Protein AF-A0A7L4HD70-F1 (afdb_monomer)

Solvent-accessible surface area (backbone atoms only — not comparable to full-atom values): 4423 Å² total; per-residue (Å²): 119,68,66,59,47,42,56,49,49,54,51,50,52,53,53,49,39,51,54,29,49,78,69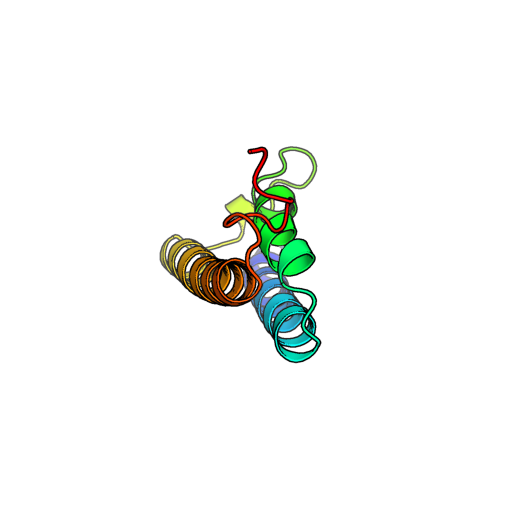,68,38,32,48,63,38,50,49,46,53,56,59,33,69,26,79,91,73,44,45,54,78,45,47,53,72,67,54,50,52,50,49,54,53,56,39,50,55,33,22,51,60,26,42,77,67,71,25,32,69,72,56,45,77,63,85,127

Structure (mmCIF, N/CA/C/O backbone):
data_AF-A0A7L4HD70-F1
#
_entry.id   AF-A0A7L4HD70-F1
#
loop_
_atom_site.group_PDB
_atom_site.id
_atom_site.type_symbol
_atom_site.label_atom_id
_atom_site.label_alt_id
_atom_site.label_comp_id
_atom_site.label_asym_id
_atom_site.label_entity_id
_atom_site.label_seq_id
_atom_site.pdbx_PDB_ins_code
_atom_site.Cartn_x
_atom_site.Cartn_y
_atom_site.Cartn_z
_atom_site.occupancy
_atom_site.B_iso_or_equiv
_atom_site.auth_seq_id
_atom_site.auth_comp_id
_atom_site.auth_asym_id
_atom_site.auth_atom_id
_atom_site.pdbx_PDB_model_num
ATOM 1 N N . MET A 1 1 ? -23.701 -0.377 9.578 1.00 65.81 1 MET A N 1
ATOM 2 C CA . MET A 1 1 ? -22.963 -0.188 8.300 1.00 65.81 1 MET A CA 1
ATOM 3 C C . MET A 1 1 ? -21.430 -0.191 8.442 1.00 65.81 1 MET A C 1
ATOM 5 O O . MET A 1 1 ? -20.752 -0.252 7.426 1.00 65.81 1 MET A O 1
ATOM 9 N N . ILE A 1 2 ? -20.854 -0.182 9.656 1.00 86.31 2 ILE A N 1
ATOM 10 C CA . ILE A 1 2 ? -19.387 -0.178 9.869 1.00 86.31 2 ILE A CA 1
ATOM 11 C C . ILE A 1 2 ? -18.729 -1.500 9.438 1.00 86.31 2 ILE A C 1
ATOM 13 O O . ILE A 1 2 ? -17.673 -1.486 8.814 1.00 86.31 2 ILE A O 1
ATOM 17 N N . LEU A 1 3 ? -19.373 -2.637 9.723 1.00 92.50 3 LEU A N 1
ATOM 18 C CA . LEU A 1 3 ? -18.833 -3.965 9.414 1.00 92.50 3 LEU A CA 1
ATOM 19 C C . LEU A 1 3 ? -18.629 -4.184 7.906 1.00 92.50 3 LEU A C 1
ATOM 21 O O . LEU A 1 3 ? -17.591 -4.688 7.499 1.00 92.50 3 LEU A O 1
ATOM 25 N N . LEU A 1 4 ? -19.572 -3.716 7.079 1.00 96.19 4 LEU A N 1
ATOM 26 C CA . LEU A 1 4 ? -19.451 -3.782 5.619 1.00 96.19 4 LEU A CA 1
ATOM 27 C C . LEU A 1 4 ? -18.213 -3.039 5.117 1.00 96.19 4 LEU A C 1
AT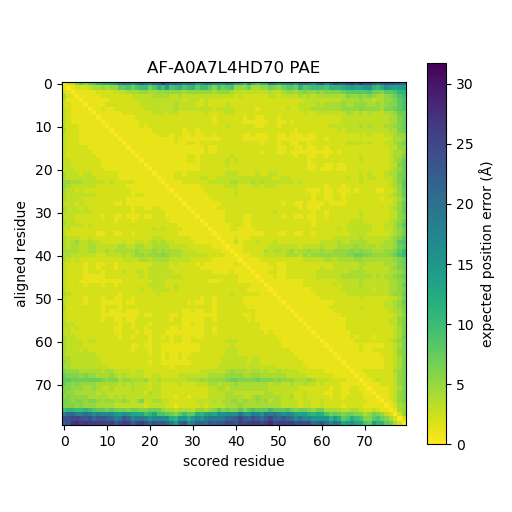OM 29 O O . LEU A 1 4 ? -17.518 -3.532 4.242 1.00 96.19 4 LEU A O 1
ATOM 33 N N . ARG A 1 5 ? -17.894 -1.875 5.696 1.00 95.25 5 ARG A N 1
ATOM 34 C CA . ARG A 1 5 ? -16.698 -1.118 5.308 1.00 95.25 5 ARG A CA 1
ATOM 35 C C . ARG A 1 5 ? -15.415 -1.872 5.651 1.00 95.25 5 ARG A C 1
ATOM 37 O O . ARG A 1 5 ? -14.517 -1.902 4.822 1.00 95.25 5 ARG A O 1
ATOM 44 N N . LYS A 1 6 ? -15.356 -2.499 6.830 1.00 95.00 6 LYS A N 1
ATOM 45 C CA . LYS A 1 6 ? -14.203 -3.303 7.269 1.00 95.00 6 LYS A CA 1
ATOM 46 C C . LYS A 1 6 ? -14.009 -4.580 6.448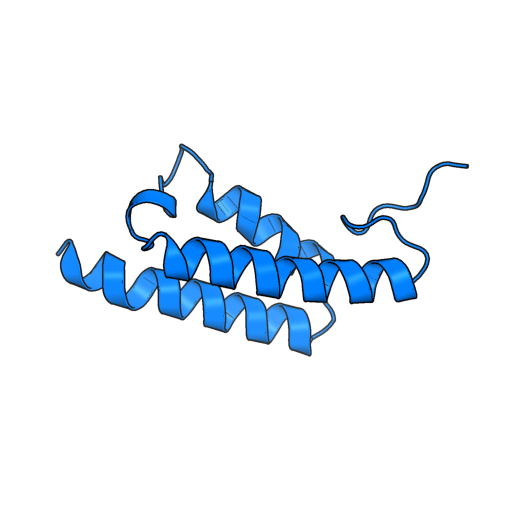 1.00 95.00 6 LYS A C 1
ATOM 48 O O . LYS A 1 6 ? -12.887 -5.020 6.291 1.00 95.00 6 LYS A O 1
ATOM 53 N N . LEU A 1 7 ? -15.081 -5.160 5.910 1.00 94.44 7 LEU A N 1
ATOM 54 C CA . LEU A 1 7 ? -14.990 -6.336 5.038 1.00 94.44 7 LEU A CA 1
ATOM 55 C C . LEU A 1 7 ? -14.681 -5.953 3.589 1.00 94.44 7 LEU A C 1
ATOM 57 O O . LEU A 1 7 ? -13.782 -6.507 2.971 1.00 94.44 7 LEU A O 1
ATOM 61 N N . CYS A 1 8 ? -15.435 -5.013 3.024 1.00 96.25 8 CYS A N 1
ATOM 62 C CA . CYS A 1 8 ? -15.407 -4.766 1.588 1.00 96.25 8 CYS A CA 1
ATOM 63 C C . CYS A 1 8 ? -14.276 -3.827 1.161 1.00 96.25 8 CYS A C 1
ATOM 65 O O . CYS A 1 8 ? -13.718 -4.031 0.089 1.00 96.25 8 CYS A O 1
ATOM 67 N N . LEU A 1 9 ? -13.928 -2.802 1.951 1.00 96.50 9 LEU A N 1
ATOM 68 C CA . LEU A 1 9 ? -12.937 -1.810 1.513 1.00 96.50 9 LEU A CA 1
ATOM 69 C C . LEU A 1 9 ? -11.507 -2.367 1.482 1.00 96.50 9 LEU A C 1
ATOM 71 O O . LEU A 1 9 ? -10.845 -2.145 0.467 1.00 96.50 9 LEU A O 1
ATOM 75 N N . PRO A 1 10 ? -11.028 -3.125 2.492 1.00 97.31 10 PRO A N 1
ATOM 76 C CA . PRO A 1 10 ? -9.733 -3.792 2.385 1.00 97.31 10 PRO A CA 1
ATOM 77 C C . PRO A 1 10 ? -9.688 -4.764 1.207 1.00 97.31 10 PRO A C 1
ATOM 79 O O . PRO A 1 10 ? -8.759 -4.707 0.404 1.00 97.31 10 PRO A O 1
ATOM 82 N N . VAL A 1 11 ? -10.734 -5.580 1.026 1.00 97.12 11 VAL A N 1
ATOM 83 C CA . VAL A 1 11 ? -10.838 -6.516 -0.107 1.00 97.12 11 VAL A CA 1
ATOM 84 C C . VAL A 1 11 ? -10.765 -5.785 -1.449 1.00 97.12 11 VAL A C 1
ATOM 86 O O . VAL A 1 11 ? -9.985 -6.177 -2.312 1.00 97.12 11 VAL A O 1
ATOM 89 N N . MET A 1 12 ? -11.519 -4.698 -1.626 1.00 97.62 12 MET A N 1
ATOM 90 C CA . MET A 1 12 ? -11.471 -3.891 -2.849 1.00 97.62 12 MET A CA 1
ATOM 91 C C . MET A 1 12 ? -10.093 -3.264 -3.076 1.00 97.62 12 MET A C 1
ATOM 93 O O . MET A 1 12 ? -9.624 -3.245 -4.208 1.00 97.62 12 MET A O 1
ATOM 97 N N . CYS A 1 13 ? -9.428 -2.785 -2.021 1.00 97.75 13 CYS A N 1
ATOM 98 C CA . CYS A 1 13 ? -8.081 -2.225 -2.118 1.00 97.75 13 CYS A CA 1
ATOM 99 C C . CYS A 1 13 ? -7.062 -3.275 -2.585 1.00 97.75 13 CYS A C 1
ATOM 101 O O . CYS A 1 13 ? -6.282 -3.003 -3.496 1.00 97.75 13 CYS A O 1
ATOM 103 N N . PHE A 1 14 ? -7.114 -4.492 -2.035 1.00 98.19 14 PHE A N 1
ATOM 104 C CA . PHE A 1 14 ? -6.244 -5.584 -2.474 1.00 98.19 14 PHE A CA 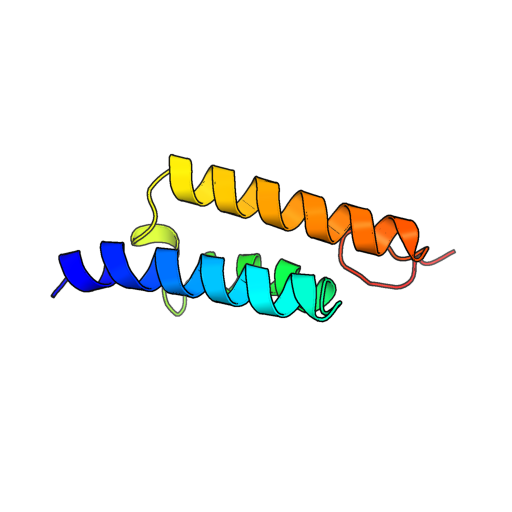1
ATOM 105 C C . PHE A 1 14 ? -6.533 -6.029 -3.908 1.00 98.19 14 PHE A C 1
ATOM 107 O O . PHE A 1 14 ? -5.595 -6.236 -4.671 1.00 98.19 14 PHE A O 1
ATOM 114 N N . LEU A 1 15 ? -7.807 -6.134 -4.297 1.00 98.25 15 LEU A N 1
ATOM 115 C CA . LEU A 1 15 ? -8.179 -6.457 -5.677 1.00 98.25 15 LEU A CA 1
ATOM 116 C C . LEU A 1 15 ? -7.693 -5.385 -6.656 1.00 98.25 15 LEU A C 1
ATOM 118 O O . LEU A 1 15 ? -7.154 -5.717 -7.709 1.00 98.25 15 LEU A O 1
ATOM 122 N N . LEU A 1 16 ? -7.837 -4.107 -6.296 1.00 98.19 16 LEU A N 1
ATOM 123 C CA . LEU A 1 16 ? -7.339 -2.998 -7.102 1.00 98.19 16 LEU A CA 1
ATOM 124 C C . LEU A 1 16 ? -5.815 -3.058 -7.246 1.00 98.19 16 LEU A C 1
ATOM 126 O O . LEU A 1 16 ? -5.319 -2.935 -8.362 1.00 98.19 16 LEU A O 1
ATOM 130 N N . HIS A 1 17 ? -5.083 -3.319 -6.156 1.00 98.38 17 HIS A N 1
ATOM 131 C CA . HIS A 1 17 ? -3.639 -3.548 -6.220 1.00 98.38 17 HIS A CA 1
ATOM 132 C C . HIS A 1 17 ? -3.292 -4.686 -7.188 1.00 98.38 17 HIS A C 1
ATOM 134 O O . HIS A 1 17 ? -2.418 -4.517 -8.029 1.00 98.38 17 HIS A O 1
ATOM 140 N N . THR A 1 18 ? -3.977 -5.833 -7.106 1.00 98.12 18 THR A N 1
ATOM 141 C CA . THR A 1 18 ? -3.748 -6.955 -8.028 1.00 98.12 18 THR A CA 1
ATOM 142 C C . THR A 1 18 ? -3.952 -6.538 -9.483 1.00 98.12 18 THR A C 1
ATOM 144 O O . THR A 1 18 ? -3.097 -6.827 -10.310 1.00 98.12 18 THR A O 1
ATOM 147 N N . VAL A 1 19 ? -5.033 -5.820 -9.803 1.00 98.44 19 VAL A N 1
ATOM 148 C CA . VAL A 1 19 ? -5.294 -5.352 -11.175 1.00 98.44 19 VAL A CA 1
ATOM 149 C C . VAL A 1 19 ? -4.205 -4.392 -11.658 1.00 98.44 19 VAL A C 1
ATOM 151 O O . VAL A 1 19 ? -3.689 -4.562 -12.762 1.00 98.44 19 VAL A O 1
ATOM 154 N N . LEU A 1 20 ? -3.831 -3.401 -10.846 1.00 98.06 20 LEU A N 1
ATOM 155 C CA . LEU A 1 20 ? -2.793 -2.431 -11.204 1.00 98.06 20 LEU A CA 1
ATOM 156 C C . LEU A 1 20 ? -1.438 -3.119 -11.408 1.00 98.06 20 LEU A C 1
ATOM 158 O O . LEU A 1 20 ? -0.806 -2.929 -12.444 1.00 98.06 20 LEU A O 1
ATOM 162 N N . HIS A 1 21 ? -1.042 -3.997 -10.485 1.00 97.75 21 HIS A N 1
ATOM 163 C CA . HIS A 1 21 ? 0.219 -4.728 -10.567 1.00 97.75 21 HIS A CA 1
ATOM 164 C C . HIS A 1 21 ? 0.255 -5.662 -11.784 1.00 97.75 21 HIS A C 1
ATOM 166 O O . HIS A 1 21 ? 1.203 -5.631 -12.560 1.00 97.75 21 HIS A O 1
ATOM 172 N N . SER A 1 22 ? -0.804 -6.445 -12.021 1.00 97.19 22 SER A N 1
ATOM 173 C CA . SER A 1 22 ? -0.885 -7.344 -13.182 1.00 97.19 22 SER A CA 1
ATOM 174 C C . SER A 1 22 ? -0.936 -6.615 -14.527 1.00 97.19 22 SER A C 1
ATOM 176 O O . SER A 1 22 ? -0.635 -7.222 -15.551 1.00 97.19 22 SER A O 1
ATOM 178 N N . THR A 1 23 ? -1.313 -5.335 -14.545 1.00 97.62 23 THR A N 1
ATOM 179 C CA . THR A 1 23 ? -1.306 -4.497 -15.757 1.00 97.62 23 THR A CA 1
ATOM 180 C C . THR A 1 23 ? -0.061 -3.615 -15.875 1.00 97.62 23 THR A C 1
ATOM 182 O O . THR A 1 23 ? -0.005 -2.768 -16.761 1.00 97.62 23 THR A O 1
ATOM 185 N N . GLY A 1 24 ? 0.942 -3.803 -15.009 1.00 96.00 24 GLY A N 1
ATOM 186 C CA . GLY A 1 24 ? 2.201 -3.055 -15.048 1.00 96.00 24 GLY A CA 1
ATOM 187 C C . GLY A 1 24 ? 2.110 -1.616 -14.528 1.00 96.00 24 GLY A C 1
ATOM 188 O O . GLY A 1 24 ? 3.062 -0.852 -14.658 1.00 96.00 24 GLY A O 1
ATOM 189 N N . GLN A 1 25 ? 0.988 -1.222 -13.923 1.00 97.31 25 GLN A N 1
ATOM 190 C CA . GLN A 1 25 ? 0.765 0.122 -13.380 1.00 97.31 25 GLN A CA 1
ATOM 191 C C . GLN A 1 25 ? 1.335 0.250 -11.958 1.00 97.31 25 GLN A C 1
ATOM 193 O O . GLN A 1 25 ? 0.629 0.584 -11.006 1.00 97.31 25 GLN A O 1
ATOM 198 N N . TYR A 1 26 ? 2.629 -0.032 -11.800 1.00 97.50 26 TYR A N 1
ATOM 199 C CA . TYR A 1 26 ? 3.277 -0.132 -10.488 1.00 97.50 26 TYR A CA 1
ATOM 200 C C . TYR A 1 26 ? 3.323 1.200 -9.724 1.00 97.50 26 TYR A C 1
ATOM 202 O O . TYR A 1 26 ? 3.173 1.210 -8.505 1.00 97.50 26 TYR A O 1
ATOM 210 N N . GLN A 1 27 ? 3.457 2.334 -10.419 1.00 95.94 27 GLN A N 1
ATOM 211 C CA . GLN A 1 27 ? 3.408 3.655 -9.781 1.00 95.94 27 GLN A CA 1
ATOM 212 C C . GLN A 1 27 ? 2.026 3.940 -9.165 1.00 95.94 27 GLN A C 1
ATOM 214 O O . GLN A 1 27 ? 1.927 4.455 -8.051 1.00 95.94 27 GLN A O 1
ATOM 219 N N . GLU A 1 28 ? 0.945 3.550 -9.847 1.00 97.25 28 GLU A N 1
ATOM 220 C CA . GLU A 1 28 ? -0.415 3.683 -9.311 1.00 97.25 28 GLU A CA 1
ATOM 221 C C . GLU A 1 28 ? -0.660 2.728 -8.137 1.00 97.25 28 GLU A C 1
ATOM 223 O O . GLU A 1 28 ? -1.373 3.097 -7.202 1.00 97.25 28 GLU A O 1
ATOM 228 N N . CYS A 1 29 ? -0.024 1.544 -8.112 1.00 97.56 29 CYS A N 1
ATOM 229 C CA . CYS A 1 29 ? -0.041 0.690 -6.919 1.00 97.56 29 CYS A CA 1
ATOM 230 C C . CYS A 1 29 ? 0.447 1.468 -5.694 1.00 97.56 29 CYS A C 1
ATOM 232 O O . CYS A 1 29 ? -0.199 1.425 -4.652 1.00 97.56 29 CYS A O 1
ATOM 234 N N . LEU A 1 30 ? 1.545 2.217 -5.812 1.00 96.94 30 LEU A N 1
ATOM 235 C CA . LEU A 1 30 ? 2.124 2.959 -4.689 1.00 96.94 30 LEU A CA 1
ATOM 236 C C . LEU A 1 30 ? 1.242 4.118 -4.225 1.00 96.94 30 LEU A C 1
ATOM 238 O O . LEU A 1 30 ? 1.120 4.343 -3.021 1.00 96.94 30 LEU A O 1
ATOM 242 N N . ARG A 1 31 ? 0.522 4.773 -5.142 1.00 96.38 31 ARG A N 1
ATOM 243 C CA . ARG A 1 31 ? -0.477 5.800 -4.793 1.00 96.38 31 ARG A CA 1
ATOM 244 C C . ARG A 1 31 ? -1.656 5.259 -3.980 1.00 96.38 31 ARG A C 1
ATOM 246 O O . ARG A 1 31 ? -2.361 6.036 -3.331 1.00 96.38 31 ARG A O 1
ATOM 253 N N . LEU A 1 32 ? -1.867 3.939 -3.934 1.00 96.88 32 LEU A N 1
ATOM 254 C CA . LEU A 1 32 ? -2.830 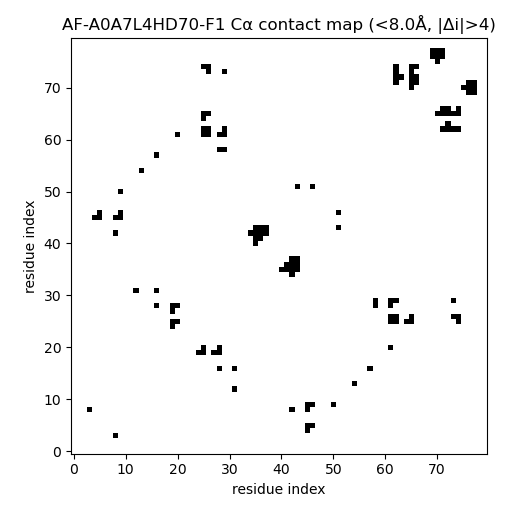3.350 -2.998 1.00 96.88 32 LEU A CA 1
ATOM 255 C C . LEU A 1 32 ? -2.453 3.639 -1.540 1.00 96.88 32 LEU A C 1
ATOM 257 O O . LEU A 1 32 ? -3.357 3.793 -0.719 1.00 96.88 32 LEU A O 1
ATOM 261 N N . ALA A 1 33 ? -1.160 3.762 -1.212 1.00 97.00 33 ALA A N 1
ATOM 262 C CA . ALA A 1 33 ? -0.723 4.157 0.127 1.00 97.00 33 ALA A CA 1
ATOM 263 C C . ALA A 1 33 ? -1.268 5.540 0.502 1.00 97.00 33 ALA A C 1
ATOM 265 O O . ALA A 1 33 ? -1.871 5.690 1.566 1.00 97.00 33 ALA A O 1
ATOM 266 N N . ASP A 1 34 ? -1.144 6.515 -0.402 1.00 96.25 34 ASP A N 1
ATOM 267 C CA . ASP A 1 34 ? -1.660 7.871 -0.203 1.00 96.25 34 ASP A CA 1
ATOM 268 C C . ASP A 1 34 ? -3.180 7.863 -0.044 1.00 96.25 34 ASP A C 1
ATOM 270 O O . ASP A 1 34 ? -3.729 8.512 0.849 1.00 96.25 34 ASP A O 1
ATOM 274 N N . MET A 1 35 ? -3.882 7.079 -0.871 1.00 96.62 35 MET A N 1
ATOM 275 C CA . MET A 1 35 ? -5.336 6.942 -0.778 1.00 96.62 35 MET A CA 1
ATOM 276 C C . MET A 1 35 ? -5.766 6.352 0.572 1.00 96.62 35 MET A C 1
ATOM 278 O O . MET A 1 35 ? -6.717 6.849 1.184 1.00 96.62 35 MET A O 1
ATOM 282 N N . VAL A 1 36 ? -5.081 5.304 1.043 1.00 97.19 36 VAL A N 1
ATOM 283 C CA . VAL A 1 36 ? -5.404 4.627 2.306 1.00 97.19 36 VAL A CA 1
ATOM 284 C C . VAL A 1 36 ? -5.081 5.513 3.512 1.00 97.19 36 VAL A C 1
ATOM 286 O O . VAL A 1 36 ? -5.901 5.602 4.431 1.00 97.19 36 VAL A O 1
ATOM 289 N N . ALA A 1 37 ? -3.934 6.196 3.493 1.00 96.88 37 ALA A N 1
ATOM 290 C CA . ALA A 1 37 ? -3.470 7.090 4.555 1.00 96.88 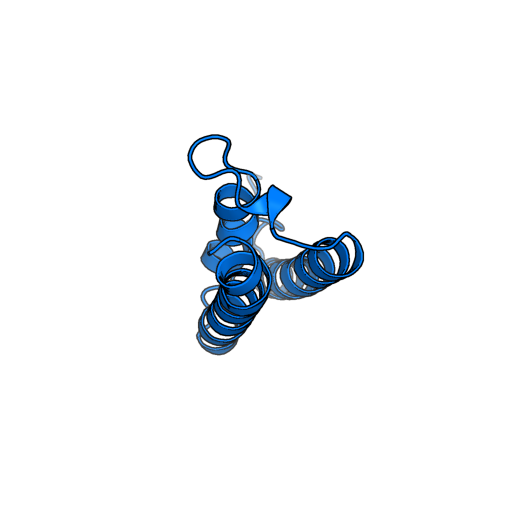37 ALA A CA 1
ATOM 291 C C . ALA A 1 37 ? -4.166 8.465 4.553 1.00 96.88 37 ALA A C 1
ATOM 293 O O . ALA A 1 37 ? -4.063 9.208 5.526 1.00 96.88 37 ALA A O 1
ATOM 294 N N . SER A 1 38 ? -4.898 8.809 3.489 1.00 97.62 38 SER A N 1
ATOM 295 C CA . SER A 1 38 ? -5.550 10.110 3.343 1.00 97.62 38 SER A CA 1
ATOM 296 C C . SER A 1 38 ? -6.529 10.428 4.479 1.00 97.62 38 SER A C 1
ATOM 298 O O . SER A 1 38 ? -7.522 9.725 4.698 1.00 97.62 38 SER A O 1
ATOM 300 N N . GLU A 1 39 ? -6.341 11.587 5.111 1.00 95.62 39 GLU A N 1
ATOM 301 C CA . GLU A 1 39 ? -7.253 12.133 6.126 1.00 95.62 39 GLU A CA 1
ATOM 302 C C . GLU A 1 39 ? -8.646 12.483 5.583 1.00 95.62 39 GLU A C 1
ATOM 304 O O . GLU A 1 39 ? -9.612 12.550 6.345 1.00 95.62 39 GLU A O 1
ATOM 309 N N . ARG A 1 40 ? -8.786 12.658 4.261 1.00 95.62 40 ARG A N 1
ATOM 310 C CA . ARG A 1 40 ? -10.076 12.958 3.624 1.00 95.62 40 ARG A CA 1
ATOM 311 C C . ARG A 1 40 ? -11.083 11.824 3.812 1.00 95.62 40 ARG A C 1
ATOM 313 O O . ARG A 1 40 ? -12.266 12.081 4.018 1.00 95.62 40 ARG A O 1
ATOM 320 N N . HIS A 1 41 ? -10.617 10.579 3.719 1.00 93.50 41 HIS A N 1
ATOM 321 C CA . HIS A 1 41 ? -11.469 9.386 3.759 1.00 93.50 41 HIS A CA 1
ATOM 322 C C . HIS A 1 41 ? -11.179 8.476 4.957 1.00 93.50 41 HIS A C 1
ATOM 324 O O . HIS A 1 41 ? -12.011 7.624 5.279 1.00 93.50 41 HIS A O 1
ATOM 330 N N . LYS A 1 42 ? -10.014 8.644 5.602 1.00 95.62 42 LYS A N 1
ATOM 331 C CA . LYS A 1 42 ? -9.550 7.876 6.767 1.00 95.62 42 LYS A CA 1
ATOM 332 C C . LYS A 1 42 ? -9.670 6.369 6.561 1.00 95.62 42 LYS A C 1
ATOM 334 O O . LYS A 1 42 ? -10.104 5.641 7.457 1.00 95.62 42 LYS A O 1
ATOM 339 N N . LEU A 1 43 ? -9.340 5.896 5.357 1.00 97.00 43 LEU A N 1
ATOM 340 C CA . LEU A 1 43 ? -9.520 4.492 4.986 1.00 97.00 43 LEU A CA 1
ATOM 341 C C . LEU A 1 43 ? -8.692 3.573 5.884 1.00 97.00 43 LEU A C 1
ATOM 343 O O . LEU A 1 43 ? -9.203 2.535 6.279 1.00 97.00 43 LEU A O 1
ATOM 347 N N . TYR A 1 44 ? -7.502 3.988 6.317 1.00 97.06 44 TYR A N 1
ATOM 348 C CA . TYR A 1 44 ? -6.680 3.252 7.284 1.00 97.06 44 TYR A CA 1
ATOM 349 C C . TYR A 1 44 ? -7.437 2.798 8.549 1.00 97.06 44 TYR A C 1
ATOM 351 O O . TYR A 1 44 ? -7.104 1.767 9.123 1.00 97.06 44 TYR A O 1
ATOM 359 N N . THR A 1 45 ? -8.489 3.510 8.976 1.00 96.94 45 THR A N 1
ATOM 360 C CA . THR A 1 45 ? -9.277 3.157 10.176 1.00 96.94 45 THR A CA 1
ATOM 361 C C . THR A 1 45 ? -10.131 1.896 10.015 1.00 96.94 45 THR A C 1
ATOM 363 O O . THR A 1 45 ? -10.610 1.345 11.011 1.00 96.94 45 THR A O 1
ATOM 366 N N . VAL A 1 46 ? -10.362 1.445 8.778 1.00 97.31 46 VAL A N 1
ATOM 367 C CA . VAL A 1 46 ? -11.147 0.236 8.496 1.00 97.31 46 VAL A CA 1
ATOM 368 C C . VAL A 1 46 ? -10.289 -1.000 8.234 1.00 97.31 46 VAL A C 1
ATOM 370 O O . VAL A 1 46 ? -10.865 -2.078 8.128 1.00 97.31 46 VAL A O 1
ATOM 373 N N . PHE A 1 47 ? -8.963 -0.855 8.175 1.00 97.69 47 PHE A N 1
ATOM 374 C CA . PHE A 1 47 ? -8.018 -1.962 8.032 1.00 97.69 47 PHE A CA 1
ATOM 375 C C . PHE A 1 47 ? -7.559 -2.458 9.406 1.00 97.69 47 PHE A C 1
ATOM 377 O O . PHE A 1 47 ? -7.408 -1.679 10.353 1.00 97.69 47 PHE A O 1
ATOM 384 N N . SER A 1 48 ? -7.297 -3.756 9.514 1.00 97.31 48 SER A N 1
ATOM 385 C CA . SER A 1 48 ? -6.521 -4.312 10.620 1.00 97.31 48 SER A CA 1
ATOM 386 C C . SER A 1 48 ? -5.029 -3.991 10.453 1.00 97.31 48 SER A C 1
ATOM 388 O O . SER A 1 48 ? -4.562 -3.621 9.372 1.00 97.31 48 SER A O 1
ATOM 390 N N . LYS A 1 49 ? -4.240 -4.145 11.523 1.00 97.62 49 LYS A N 1
ATOM 391 C CA . LYS A 1 49 ? -2.782 -3.948 11.437 1.00 97.62 49 LYS A CA 1
ATOM 392 C C . LYS A 1 49 ? -2.132 -4.964 10.501 1.00 97.62 49 LYS A C 1
ATOM 394 O O . LYS A 1 49 ? -1.221 -4.613 9.761 1.00 97.62 49 LYS A O 1
ATOM 399 N N . GLU A 1 50 ? -2.619 -6.196 10.522 1.00 98.12 50 GLU A N 1
ATOM 400 C CA . GLU A 1 50 ? -2.166 -7.294 9.670 1.00 98.12 50 GLU A CA 1
ATOM 401 C C . GLU A 1 50 ? -2.470 -6.992 8.197 1.00 98.12 50 GLU A C 1
ATOM 403 O O . GLU A 1 50 ? -1.621 -7.191 7.331 1.00 98.12 50 GLU A O 1
ATOM 408 N N . GLU A 1 51 ? -3.649 -6.436 7.905 1.00 98.12 51 GLU A N 1
ATOM 409 C CA . GLU A 1 51 ? -4.006 -6.003 6.552 1.00 98.12 51 GLU A CA 1
ATOM 410 C C . GLU A 1 51 ? -3.135 -4.832 6.079 1.00 98.12 51 GLU A C 1
ATOM 412 O O . GLU A 1 51 ? -2.682 -4.836 4.937 1.00 98.12 51 GLU A O 1
ATOM 417 N N . LEU A 1 52 ? -2.832 -3.856 6.941 1.00 98.19 52 LEU A N 1
ATOM 418 C CA . LEU A 1 52 ? -1.911 -2.767 6.594 1.00 98.19 52 LEU A CA 1
ATOM 419 C C . LEU A 1 52 ? -0.489 -3.279 6.329 1.00 98.19 52 LEU A C 1
ATOM 421 O O . LEU A 1 52 ? 0.148 -2.852 5.370 1.00 98.19 52 LEU A O 1
ATOM 425 N N . GLN A 1 53 ? 0.00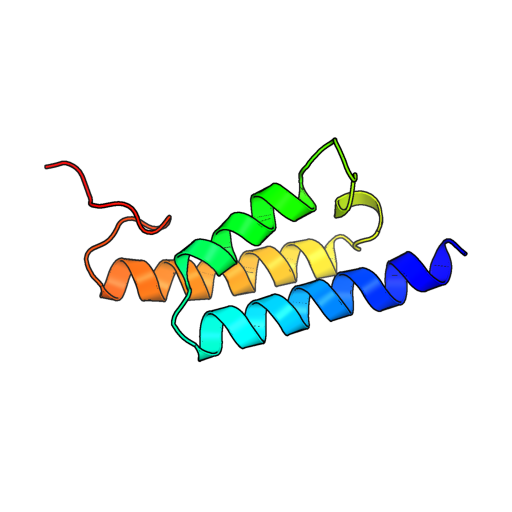7 -4.223 7.133 1.00 98.19 53 GLN A N 1
ATOM 426 C CA . GLN A 1 53 ? 1.303 -4.864 6.890 1.00 98.19 53 GLN A CA 1
ATOM 427 C C . GLN A 1 53 ? 1.318 -5.606 5.554 1.00 98.19 53 GLN A C 1
ATOM 429 O O . GLN A 1 53 ? 2.268 -5.464 4.785 1.00 98.19 53 GLN A O 1
ATOM 434 N N . LYS A 1 54 ? 0.251 -6.350 5.248 1.00 98.12 54 LYS A N 1
ATOM 435 C CA . LYS A 1 54 ? 0.096 -7.033 3.962 1.00 98.12 54 LYS A CA 1
ATOM 436 C C . LYS A 1 54 ? 0.058 -6.045 2.796 1.00 98.12 54 LYS A C 1
ATOM 438 O O . LYS A 1 54 ? 0.688 -6.291 1.774 1.00 98.12 54 LYS A O 1
ATOM 443 N N . LEU A 1 55 ? -0.638 -4.917 2.946 1.00 98.06 55 LEU A N 1
ATOM 444 C CA . LEU A 1 55 ? -0.642 -3.859 1.938 1.00 98.06 55 LEU A CA 1
ATOM 445 C C . LEU A 1 55 ? 0.781 -3.352 1.686 1.00 98.06 55 LEU A C 1
ATOM 447 O O . LEU A 1 55 ? 1.213 -3.329 0.542 1.00 98.06 55 LEU A O 1
ATOM 451 N N . LEU A 1 56 ? 1.542 -3.028 2.734 1.00 98.25 56 LEU A N 1
ATOM 452 C CA . LEU A 1 56 ? 2.929 -2.570 2.593 1.00 98.25 56 LEU A CA 1
ATOM 453 C C . LEU A 1 56 ? 3.840 -3.614 1.924 1.00 98.25 56 LEU A C 1
ATOM 455 O O . LEU A 1 56 ? 4.710 -3.245 1.138 1.00 98.25 56 LEU A O 1
ATOM 459 N N . GLN A 1 57 ? 3.638 -4.906 2.199 1.00 98.25 57 GLN A N 1
ATOM 460 C CA . GLN A 1 57 ? 4.371 -5.988 1.530 1.00 98.25 57 GLN A CA 1
ATOM 461 C C . GLN A 1 57 ? 4.075 -6.027 0.026 1.00 98.25 57 GLN A C 1
ATOM 463 O O . GLN A 1 57 ? 5.008 -6.050 -0.772 1.00 98.25 57 GLN A O 1
ATOM 468 N N . ASN A 1 58 ? 2.800 -5.938 -0.357 1.00 97.94 58 ASN A N 1
ATOM 469 C CA . ASN A 1 58 ? 2.381 -5.875 -1.758 1.00 97.94 58 ASN A CA 1
ATOM 470 C C . ASN A 1 58 ? 2.951 -4.637 -2.482 1.00 97.94 58 ASN A C 1
ATOM 472 O O . ASN A 1 58 ? 3.419 -4.721 -3.617 1.00 97.94 58 ASN A O 1
ATOM 476 N N . LEU A 1 59 ? 2.952 -3.477 -1.817 1.00 97.94 59 LEU A N 1
ATOM 477 C CA . LEU A 1 59 ? 3.528 -2.250 -2.373 1.00 97.94 59 LEU A CA 1
ATOM 478 C C . LEU A 1 59 ? 5.036 -2.375 -2.585 1.00 97.94 59 LEU A C 1
ATOM 480 O O . LEU A 1 59 ? 5.537 -1.964 -3.627 1.00 97.94 59 LEU A O 1
ATOM 484 N N . ARG A 1 60 ? 5.749 -3.006 -1.645 1.00 98.00 60 ARG A N 1
ATOM 485 C CA . ARG A 1 60 ? 7.177 -3.302 -1.800 1.00 98.00 60 ARG A CA 1
ATOM 486 C C . ARG A 1 60 ? 7.449 -4.156 -3.039 1.00 98.00 60 ARG A C 1
ATOM 488 O O . ARG A 1 60 ? 8.426 -3.889 -3.727 1.00 98.00 60 ARG A O 1
ATOM 495 N N . GLU A 1 61 ? 6.619 -5.154 -3.335 1.00 97.38 61 GLU A N 1
ATOM 496 C CA . GLU A 1 61 ? 6.758 -5.951 -4.564 1.00 97.38 61 GLU A CA 1
ATOM 497 C C . GLU A 1 61 ? 6.611 -5.080 -5.820 1.00 97.38 61 GLU A C 1
ATOM 499 O O . GLU A 1 61 ? 7.407 -5.201 -6.746 1.00 97.38 61 GLU A O 1
ATOM 504 N N . SER A 1 62 ? 5.662 -4.138 -5.828 1.00 97.69 62 SER A N 1
ATOM 505 C CA . SER A 1 62 ? 5.517 -3.169 -6.925 1.00 97.69 62 SER A CA 1
ATOM 506 C C . SER A 1 62 ? 6.721 -2.222 -7.041 1.00 97.69 62 SER A C 1
ATOM 508 O O . SER A 1 62 ? 7.168 -1.951 -8.152 1.00 97.69 62 SER A O 1
ATOM 510 N N . SER A 1 63 ? 7.295 -1.760 -5.924 1.00 97.38 63 SER A N 1
ATOM 511 C CA . SER A 1 63 ? 8.534 -0.965 -5.934 1.00 97.38 63 SER A CA 1
ATOM 512 C C . SER A 1 63 ? 9.723 -1.737 -6.504 1.00 97.38 63 SER A C 1
ATOM 514 O O . SER A 1 63 ? 10.529 -1.151 -7.216 1.00 97.38 63 SER A O 1
ATOM 516 N N . LEU A 1 64 ? 9.840 -3.041 -6.227 1.00 97.81 64 LEU A N 1
ATOM 517 C CA . LEU A 1 64 ? 10.893 -3.869 -6.825 1.00 97.81 64 LEU A CA 1
ATOM 518 C C . LEU A 1 64 ? 10.757 -3.918 -8.354 1.00 97.81 64 LEU A C 1
ATOM 520 O O . LEU A 1 64 ? 11.751 -3.749 -9.047 1.00 97.81 64 LEU A O 1
ATOM 524 N N . MET A 1 65 ? 9.532 -4.034 -8.878 1.00 97.31 65 MET A N 1
ATOM 525 C CA . MET A 1 65 ? 9.291 -4.002 -10.329 1.00 97.31 65 MET A CA 1
ATOM 526 C C . MET A 1 65 ? 9.636 -2.654 -10.978 1.00 97.31 65 MET A C 1
ATOM 528 O O . MET A 1 65 ? 9.948 -2.619 -12.165 1.00 97.31 65 MET A O 1
ATOM 532 N N . LEU A 1 66 ? 9.552 -1.546 -10.234 1.00 96.62 66 LEU A N 1
ATOM 533 C CA . LEU A 1 66 ? 9.964 -0.217 -10.708 1.00 96.62 66 LEU A CA 1
ATOM 534 C C . LEU A 1 66 ? 11.486 -0.064 -10.708 1.00 96.62 66 LEU A C 1
ATOM 536 O O . LEU A 1 66 ? 12.041 0.467 -11.665 1.00 96.62 66 LEU A O 1
ATOM 540 N N . LEU A 1 67 ? 12.155 -0.585 -9.678 1.00 96.00 67 LEU A N 1
ATOM 541 C CA . LEU A 1 67 ? 13.617 -0.627 -9.618 1.00 96.00 67 LEU A CA 1
ATOM 542 C C . LEU A 1 67 ? 14.209 -1.458 -10.764 1.00 96.00 67 LEU A C 1
ATOM 544 O O . LEU A 1 67 ? 15.212 -1.061 -11.346 1.00 96.00 67 LEU A O 1
ATOM 548 N N . ASP A 1 68 ? 13.559 -2.564 -11.134 1.00 95.75 68 ASP A N 1
ATOM 549 C CA . ASP A 1 68 ? 13.942 -3.376 -12.299 1.00 95.75 68 ASP A CA 1
ATOM 550 C C . ASP A 1 68 ? 13.774 -2.624 -13.642 1.00 95.75 68 ASP A C 1
ATOM 552 O O . ASP A 1 68 ? 14.275 -3.080 -14.669 1.00 95.75 68 ASP A O 1
ATOM 556 N N . GLN A 1 69 ? 13.072 -1.483 -13.647 1.00 93.50 69 GLN A N 1
ATOM 557 C CA . GLN A 1 69 ? 12.879 -0.590 -14.800 1.00 93.50 69 GLN A CA 1
ATOM 558 C C . GLN A 1 69 ? 13.772 0.662 -14.744 1.00 93.50 69 GLN A C 1
ATOM 560 O O . GLN A 1 69 ? 13.485 1.639 -15.433 1.00 93.50 69 GLN A O 1
ATOM 565 N N . ASP A 1 70 ? 14.822 0.656 -13.915 1.00 93.19 70 ASP A N 1
ATOM 566 C CA . ASP A 1 70 ? 15.740 1.788 -13.705 1.00 93.19 70 ASP A CA 1
ATOM 567 C C . ASP A 1 70 ? 15.060 3.070 -13.172 1.00 93.19 70 ASP A C 1
ATOM 569 O O . ASP A 1 70 ? 15.612 4.171 -13.247 1.00 93.19 70 ASP A O 1
ATOM 573 N N . LEU A 1 71 ? 13.861 2.939 -12.597 1.00 94.38 71 LEU A N 1
ATOM 574 C CA . LEU A 1 71 ? 13.173 4.014 -11.882 1.00 94.38 71 LEU A CA 1
ATOM 575 C C . LEU A 1 71 ? 13.505 3.953 -10.388 1.00 94.38 71 LEU A C 1
ATOM 577 O O . LEU A 1 71 ? 14.007 2.954 -9.875 1.00 94.38 71 LEU A O 1
ATOM 581 N N . ASP A 1 72 ? 13.193 5.020 -9.659 1.00 94.88 72 ASP A N 1
ATOM 582 C CA . ASP A 1 72 ? 13.228 4.997 -8.202 1.00 94.88 72 ASP A CA 1
ATOM 583 C C . ASP A 1 72 ? 12.110 4.087 -7.627 1.00 94.88 72 ASP A C 1
ATOM 585 O O . ASP A 1 72 ? 11.189 3.671 -8.342 1.00 94.88 72 ASP A O 1
ATOM 589 N N . PRO A 1 73 ? 12.125 3.775 -6.316 1.00 93.75 73 PRO A N 1
ATOM 590 C CA . PRO A 1 73 ? 11.106 2.924 -5.698 1.00 93.75 73 PRO A CA 1
ATOM 591 C C . PRO A 1 73 ? 9.667 3.445 -5.797 1.00 93.75 73 PRO A C 1
ATOM 593 O O . PRO A 1 73 ? 8.754 2.701 -5.441 1.00 93.75 73 PRO A O 1
ATOM 596 N N . LEU A 1 74 ? 9.469 4.707 -6.196 1.00 94.31 74 LEU A N 1
ATOM 597 C CA . LEU A 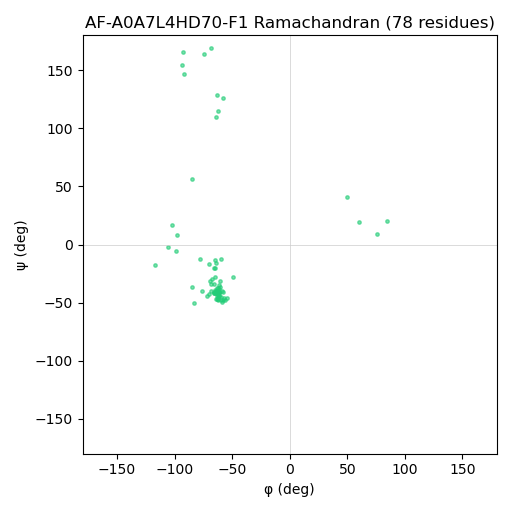1 74 ? 8.180 5.373 -6.364 1.00 94.31 74 LEU A CA 1
ATOM 598 C C . LEU A 1 74 ? 7.781 5.552 -7.840 1.00 94.31 74 LEU A C 1
ATOM 600 O O . LEU A 1 74 ? 6.672 6.016 -8.115 1.00 94.31 74 LEU A O 1
ATOM 604 N N . GLY A 1 75 ? 8.635 5.142 -8.778 1.00 92.81 75 GLY A N 1
ATOM 605 C CA . GLY A 1 75 ? 8.398 5.211 -10.216 1.00 92.81 75 GLY A CA 1
ATOM 606 C C . GLY A 1 75 ? 8.746 6.557 -10.848 1.00 92.81 75 GLY A C 1
ATOM 607 O O . GLY A 1 75 ? 8.235 6.866 -11.921 1.00 92.81 75 GLY A O 1
ATOM 608 N N . TYR A 1 76 ? 9.573 7.370 -10.196 1.00 94.06 76 TYR A N 1
ATOM 609 C CA . TYR A 1 76 ? 10.155 8.574 -10.780 1.00 94.06 76 TYR A CA 1
ATOM 610 C C . TYR A 1 76 ? 11.530 8.271 -11.374 1.00 94.06 76 TYR A C 1
ATOM 612 O O . TYR A 1 76 ? 12.224 7.351 -10.944 1.00 94.06 76 TYR A O 1
ATOM 620 N N . GLU A 1 77 ? 11.945 9.064 -12.358 1.00 91.88 77 GLU A N 1
ATOM 621 C CA . GLU A 1 77 ? 13.305 8.981 -12.887 1.00 91.88 77 GLU A CA 1
ATOM 622 C C . GLU A 1 77 ? 14.305 9.339 -11.781 1.00 91.88 77 GLU A C 1
ATOM 624 O O . GLU A 1 77 ? 14.176 10.376 -11.120 1.00 91.88 77 GLU A O 1
ATOM 629 N N . ALA A 1 78 ? 15.304 8.480 -11.572 1.00 81.00 78 ALA A N 1
ATOM 630 C CA . ALA A 1 78 ? 16.381 8.772 -10.641 1.00 81.00 78 ALA A CA 1
ATOM 631 C C . ALA A 1 78 ? 17.164 9.989 -11.161 1.00 81.00 78 ALA A C 1
ATOM 633 O O . ALA A 1 78 ? 17.856 9.911 -12.177 1.00 81.00 78 ALA A O 1
ATOM 634 N N . GLN A 1 79 ? 17.035 11.134 -10.484 1.00 70.19 79 GLN A N 1
ATOM 635 C CA . GLN A 1 79 ? 17.820 12.323 -10.816 1.00 70.19 79 GLN A CA 1
ATOM 636 C C . GLN A 1 79 ? 19.30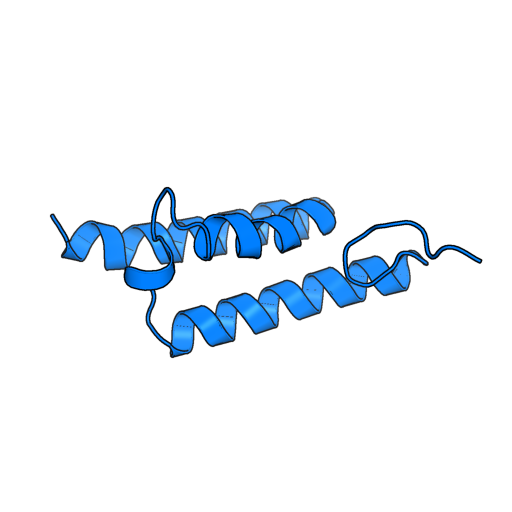9 12.007 -10.621 1.00 70.19 79 GLN A C 1
ATOM 638 O O . GLN A 1 79 ? 19.740 11.723 -9.502 1.00 70.19 79 GLN A O 1
ATOM 643 N N . SER A 1 80 ? 20.059 12.019 -11.729 1.00 55.84 80 SER A N 1
ATOM 644 C CA . SER A 1 80 ? 21.528 11.962 -11.753 1.00 55.84 80 SER A CA 1
ATOM 645 C C . SER A 1 80 ? 22.143 13.316 -11.418 1.00 55.84 80 SER A C 1
ATOM 647 O O . SER A 1 80 ? 21.582 14.339 -11.874 1.00 55.84 80 SER A O 1
#

pLDDT: mean 95.1, std 6.77, range [55.84, 98.44]

Organism: Podargus strigoides (NCBI:txid8905)

Secondary structure (DSSP, 8-state):
-HHHHHHHHHHHHHHHHHHHHHTT-HHHHHHHHHHHH-TTTTGGGGS-HHHHHHHHHHHHHHHHHHHTTTB-TTSSB---

Nearest PDB structures (foldseek):
  3cqg-assembly1_A  TM=1.005E+00  e=7.440E-09  Homo sapiens
  7r5j-assembly1_L0  TM=9.986E-01  e=2.078E-08  Homo sapiens
  6lk8-assembly1_i  TM=1.010E+00  e=2.927E-08  Xenopus laevis
  6lk8-assembly1_I  TM=1.010E+00  e=4.364E-08  Xenopus laevis
  7fik-assembly1_I  TM=9.896E-01  e=4.892E-08  Xenopus laevis

Foldseek 3Di:
DLVCLLPVVLVVLVVVLVVCVVVLVLLVLLCSVVVCVPPVVVNVVSYDPVSVVVSVVSNQVSLVSLVVVCPHSNNHHDDD

Sequence (80 aa):
MILLRKLCLPVMCFLLHTVLHSTGQYQECLRLADMVASERHKLYTVFSKEELQKLLQNLRESSLMLLDQDLDPLGYEAQS

Mean predicted aligned error: 3.14 Å

InterPro domains:
  IPR007252 Nuclear pore protein 84/107 [PF04121] (1-63)
  IPR007252 Nuclear pore protein 84/107 [PTHR13003] (1-71)

Radius of gyration: 13.58 Å; Cα contacts (8 Å, |Δi|>4): 69; chains: 1; bounding box: 44×20×27 Å